Protein AF-F7S8C9-F1 (afdb_monomer)

Sequence (67 aa):
RANDAVLKALAAWLGIGAARLALRAGGQARDKLVLVAGGSADEFAGPLAAVSGAGEAPPGVTTTGAR

Foldseek 3Di:
DVVLVVLVVVCVLLVHDSVQWDWDDDPDPPDIDIGGHDDDPVSCVVVVCVQVVPPDNPVPDDDDDDD

Mean predicted aligned error: 8.93 Å

pLDDT: mean 74.22, std 17.74, range [36.59, 92.12]

Solvent-accessible surface area (backbone atoms only — not comparable to full-atom values): 4406 Å² total; per-residue (Å²): 110,71,68,59,54,51,44,47,53,51,16,61,75,72,72,48,65,46,88,35,54,45,83,42,80,40,96,46,98,84,40,70,40,77,46,74,59,80,85,58,72,72,81,46,44,63,68,52,45,61,67,66,66,60,85,59,66,59,94,92,56,82,88,80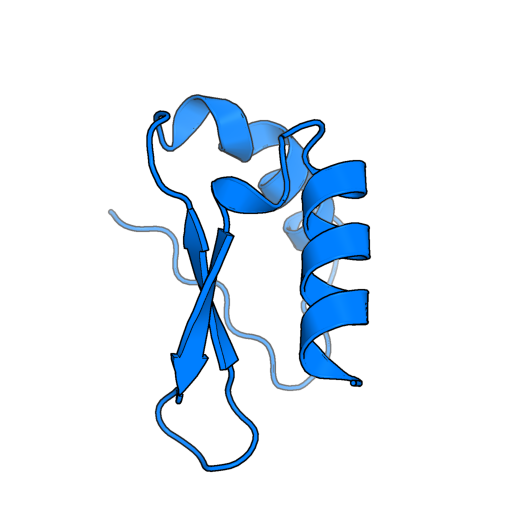,80,86,128

Secondary structure (DSSP, 8-state):
-HHHHHHHHHHHHHTS-GGGEEEEE-SSTT-EEEEE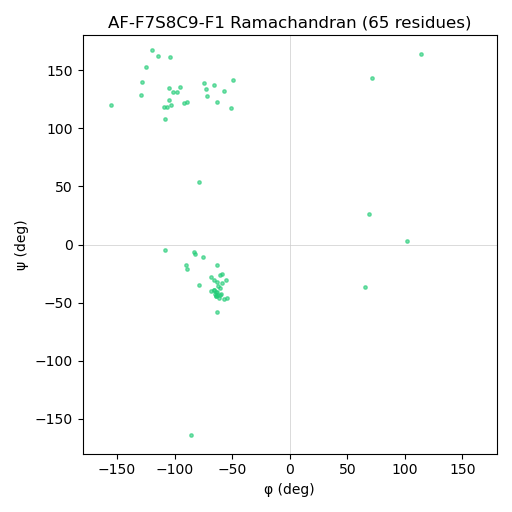PSS-HHHHHHHHHHHHSSSSPPTT-------

Structure (mmCIF, N/CA/C/O backbone):
data_AF-F7S8C9-F1
#
_entry.id   AF-F7S8C9-F1
#
loop_
_atom_site.group_PDB
_atom_site.id
_atom_site.type_symbol
_atom_site.label_atom_id
_atom_site.label_alt_id
_atom_site.label_comp_id
_atom_site.label_asym_id
_atom_site.label_entity_id
_atom_site.label_seq_id
_atom_site.pdbx_PDB_ins_code
_atom_site.Cartn_x
_atom_site.Cartn_y
_atom_site.Cartn_z
_atom_site.occupancy
_atom_site.B_iso_or_equiv
_atom_site.auth_seq_id
_atom_site.auth_comp_id
_atom_site.auth_asym_id
_atom_site.auth_atom_id
_atom_site.pdbx_PDB_model_num
ATOM 1 N N . ARG A 1 1 ? 13.802 -9.927 -3.154 1.00 62.53 1 ARG A N 1
ATOM 2 C CA . ARG A 1 1 ? 14.269 -8.961 -2.125 1.00 62.53 1 ARG A CA 1
ATOM 3 C C . ARG A 1 1 ? 13.782 -7.536 -2.397 1.00 62.53 1 ARG A C 1
ATOM 5 O O . ARG A 1 1 ? 13.144 -6.999 -1.511 1.00 62.53 1 ARG A O 1
ATOM 12 N N . ALA A 1 2 ? 13.977 -6.959 -3.592 1.00 79.38 2 ALA A N 1
ATOM 13 C CA . ALA A 1 2 ? 13.505 -5.596 -3.902 1.00 79.38 2 ALA A CA 1
ATOM 14 C C . ALA A 1 2 ? 11.983 -5.393 -3.706 1.00 79.38 2 ALA A C 1
ATOM 16 O O . ALA A 1 2 ? 11.569 -4.464 -3.026 1.00 79.38 2 ALA A O 1
ATOM 17 N N . ASN A 1 3 ? 11.160 -6.316 -4.214 1.00 85.31 3 ASN A N 1
ATOM 18 C CA . ASN A 1 3 ? 9.695 -6.237 -4.107 1.00 85.31 3 ASN A CA 1
ATOM 19 C C . ASN A 1 3 ? 9.168 -6.227 -2.661 1.00 85.31 3 ASN A C 1
ATOM 21 O O . ASN A 1 3 ? 8.214 -5.523 -2.360 1.00 85.31 3 ASN A O 1
ATOM 25 N N . ASP A 1 4 ? 9.796 -6.990 -1.765 1.00 89.69 4 ASP A N 1
ATOM 26 C CA . ASP A 1 4 ? 9.395 -7.077 -0.354 1.00 89.69 4 ASP A CA 1
ATOM 27 C C . ASP A 1 4 ? 9.655 -5.757 0.389 1.00 89.69 4 ASP A C 1
ATOM 29 O O . ASP A 1 4 ? 8.815 -5.29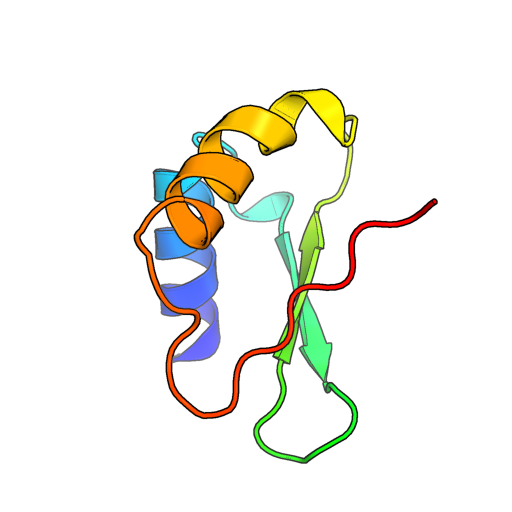1 1.156 1.00 89.69 4 ASP A O 1
ATOM 33 N N . ALA A 1 5 ? 10.785 -5.106 0.097 1.00 88.19 5 ALA A N 1
ATOM 34 C CA . ALA A 1 5 ? 11.103 -3.791 0.645 1.00 88.19 5 ALA A CA 1
ATOM 35 C C . ALA A 1 5 ? 10.109 -2.719 0.169 1.00 88.19 5 ALA A C 1
ATOM 37 O O . ALA A 1 5 ? 9.658 -1.909 0.975 1.00 88.19 5 ALA A O 1
ATOM 38 N N . VAL A 1 6 ? 9.717 -2.757 -1.112 1.00 86.25 6 VAL A N 1
ATOM 39 C CA . VAL A 1 6 ? 8.696 -1.852 -1.669 1.00 86.25 6 VAL A CA 1
ATOM 40 C C . VAL A 1 6 ? 7.353 -2.043 -0.968 1.00 86.25 6 VAL A C 1
ATOM 42 O O . VAL A 1 6 ? 6.745 -1.062 -0.551 1.00 86.25 6 VAL A O 1
ATOM 45 N N . LEU A 1 7 ? 6.907 -3.289 -0.777 1.00 90.38 7 LEU A N 1
ATOM 46 C CA . LEU A 1 7 ? 5.646 -3.567 -0.085 1.00 90.38 7 LEU A CA 1
ATOM 47 C C . LEU A 1 7 ? 5.667 -3.102 1.373 1.00 90.38 7 LEU A C 1
ATOM 49 O O . LEU A 1 7 ? 4.692 -2.521 1.836 1.00 90.38 7 LEU A O 1
ATOM 53 N N . LYS A 1 8 ? 6.774 -3.308 2.093 1.00 91.38 8 LYS A N 1
ATOM 54 C CA . LYS A 1 8 ? 6.920 -2.831 3.477 1.00 91.38 8 LYS A CA 1
ATOM 55 C C . LYS A 1 8 ? 6.890 -1.308 3.571 1.00 91.38 8 LYS A C 1
ATOM 57 O O . LYS A 1 8 ? 6.197 -0.776 4.433 1.00 91.38 8 LYS A O 1
ATOM 62 N N . ALA A 1 9 ? 7.602 -0.618 2.681 1.00 89.19 9 ALA A N 1
ATOM 63 C CA . ALA A 1 9 ? 7.612 0.842 2.640 1.00 89.19 9 ALA A CA 1
ATOM 64 C C . ALA A 1 9 ? 6.227 1.411 2.297 1.00 89.19 9 ALA A C 1
ATOM 66 O O . ALA A 1 9 ? 5.755 2.328 2.965 1.00 89.19 9 ALA A O 1
ATOM 67 N N . LEU A 1 10 ? 5.546 0.825 1.307 1.00 87.75 10 LEU A N 1
ATOM 68 C CA . LEU A 1 10 ? 4.200 1.234 0.914 1.00 87.75 10 LEU A CA 1
ATOM 69 C C . LEU A 1 10 ? 3.178 0.980 2.030 1.00 87.75 10 LEU A C 1
ATOM 71 O O . LEU A 1 10 ? 2.362 1.848 2.316 1.00 87.75 10 LEU A O 1
ATOM 75 N N . ALA A 1 11 ? 3.247 -0.175 2.694 1.00 90.00 11 ALA A N 1
ATOM 76 C CA . ALA A 1 11 ? 2.381 -0.497 3.825 1.00 90.00 11 ALA A CA 1
ATOM 77 C C . ALA A 1 11 ? 2.557 0.494 4.983 1.00 90.00 11 ALA A C 1
ATOM 79 O O . ALA A 1 11 ? 1.568 0.975 5.529 1.00 90.00 11 ALA A O 1
ATOM 80 N N . ALA A 1 12 ? 3.807 0.842 5.309 1.00 90.25 12 ALA A N 1
ATOM 81 C CA . ALA A 1 12 ? 4.118 1.824 6.343 1.00 90.25 12 ALA A CA 1
ATOM 82 C C . ALA A 1 12 ? 3.580 3.219 5.992 1.00 90.25 12 ALA A C 1
ATOM 84 O O . ALA A 1 12 ? 2.988 3.872 6.845 1.00 90.25 12 ALA A O 1
ATOM 85 N N . TRP A 1 13 ? 3.734 3.651 4.737 1.00 85.69 13 TRP A N 1
ATOM 86 C CA . TRP A 1 13 ? 3.209 4.935 4.270 1.00 85.69 13 TRP A CA 1
ATOM 87 C C . TRP A 1 13 ? 1.672 4.988 4.283 1.00 85.69 13 TRP A C 1
ATOM 89 O O . TRP A 1 13 ? 1.099 5.993 4.687 1.00 85.69 13 TRP A O 1
ATOM 99 N N . LEU A 1 14 ? 1.005 3.891 3.909 1.00 85.44 14 LEU A N 1
ATOM 100 C CA . LEU A 1 14 ? -0.456 3.760 3.970 1.00 85.44 14 LEU A CA 1
ATOM 101 C C . LEU A 1 14 ? -0.998 3.537 5.394 1.00 85.44 14 LEU A C 1
ATOM 103 O O . LEU A 1 14 ? -2.209 3.558 5.584 1.00 85.44 14 LEU A O 1
ATOM 107 N N . GLY A 1 15 ? -0.137 3.273 6.383 1.00 88.12 15 GLY A N 1
ATOM 108 C CA . GLY A 1 15 ? -0.557 2.949 7.748 1.00 88.12 15 GLY A CA 1
ATOM 109 C C . GLY A 1 15 ? -1.262 1.592 7.887 1.00 88.12 15 GLY A C 1
ATOM 110 O O . GLY A 1 15 ? -2.057 1.408 8.806 1.00 88.12 15 GLY A O 1
ATOM 111 N N . ILE A 1 16 ? -0.990 0.632 6.994 1.00 89.56 16 ILE A N 1
ATOM 112 C CA . ILE A 1 16 ? -1.619 -0.699 6.995 1.00 89.56 16 ILE A CA 1
ATOM 113 C C . ILE A 1 16 ? -0.593 -1.827 7.161 1.00 89.56 16 ILE A C 1
ATOM 115 O O . ILE A 1 16 ? 0.613 -1.645 7.010 1.00 89.56 16 ILE A O 1
ATOM 119 N N . GLY A 1 17 ? -1.070 -3.042 7.441 1.00 91.31 17 GLY A N 1
ATOM 120 C CA . GLY A 1 17 ? -0.213 -4.228 7.488 1.00 91.31 17 GLY A CA 1
ATOM 121 C C . GLY A 1 17 ? 0.234 -4.685 6.094 1.00 91.31 17 GLY A C 1
ATOM 122 O O . GLY A 1 17 ? -0.597 -4.857 5.205 1.00 91.31 17 GLY A O 1
ATOM 123 N N . ALA A 1 18 ? 1.526 -4.983 5.917 1.00 89.19 18 ALA A N 1
ATOM 124 C CA . ALA A 1 18 ? 2.085 -5.441 4.635 1.00 89.19 18 ALA A CA 1
ATOM 125 C C . ALA A 1 18 ? 1.444 -6.736 4.099 1.00 89.19 18 ALA A C 1
ATOM 127 O O . ALA A 1 18 ? 1.405 -6.941 2.891 1.00 89.19 18 ALA A O 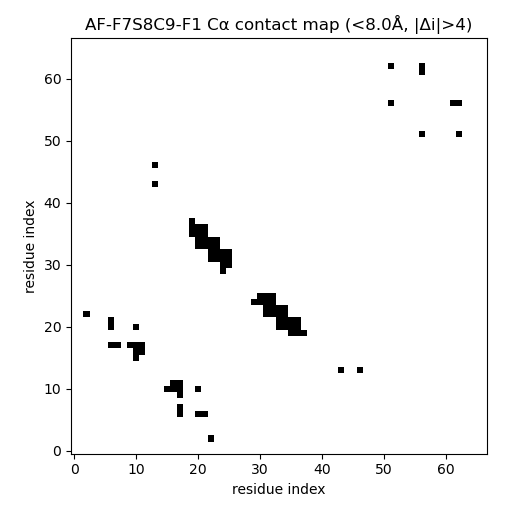1
ATOM 128 N N . ALA A 1 19 ? 0.879 -7.575 4.975 1.00 91.31 19 ALA A N 1
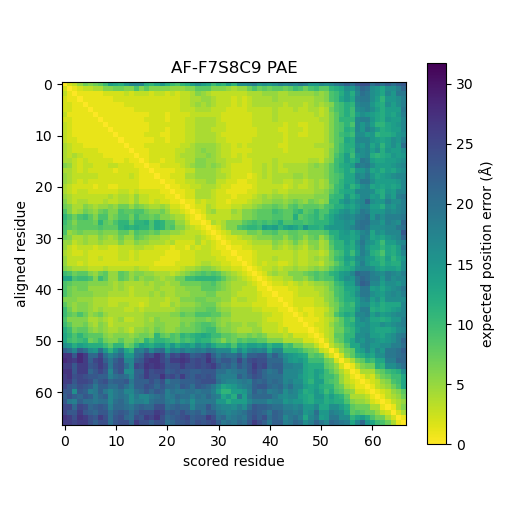ATOM 129 C CA . ALA A 1 19 ? 0.129 -8.773 4.588 1.00 91.31 19 ALA A CA 1
ATOM 130 C C . ALA A 1 19 ? -1.142 -8.467 3.771 1.00 91.31 19 ALA A C 1
ATOM 132 O O . ALA A 1 19 ? -1.674 -9.354 3.110 1.00 91.31 19 ALA A O 1
ATOM 133 N N . ARG A 1 20 ? -1.624 -7.218 3.799 1.00 91.56 20 ARG A N 1
ATOM 134 C CA . ARG A 1 20 ? -2.753 -6.755 2.982 1.00 91.56 20 ARG A CA 1
ATOM 135 C C . ARG A 1 20 ? -2.330 -6.351 1.575 1.00 91.56 20 ARG A C 1
ATOM 137 O O . ARG A 1 20 ? -3.197 -6.056 0.766 1.00 91.56 20 ARG A O 1
ATOM 144 N N .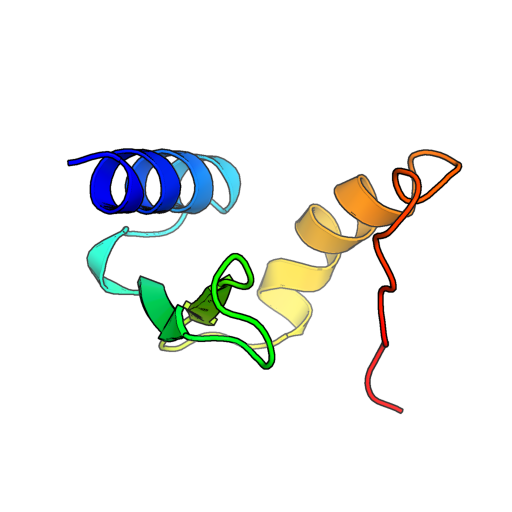 LEU A 1 21 ? -1.034 -6.317 1.269 1.00 92.12 21 LEU A N 1
ATOM 145 C CA . LEU A 1 21 ? -0.536 -5.924 -0.041 1.00 92.12 21 LEU A CA 1
ATOM 146 C C . LEU A 1 21 ? -0.069 -7.137 -0.841 1.00 92.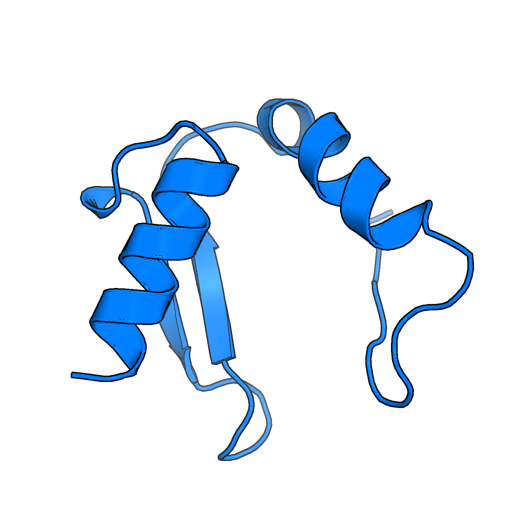12 21 LEU A C 1
ATOM 148 O O . LEU A 1 21 ? 0.680 -7.978 -0.347 1.00 92.12 21 LEU A O 1
ATOM 152 N N . ALA A 1 22 ? -0.453 -7.188 -2.113 1.00 90.00 22 ALA A N 1
ATOM 153 C CA . ALA A 1 22 ? 0.030 -8.187 -3.056 1.00 90.00 22 ALA A CA 1
ATOM 154 C C . ALA A 1 22 ? 0.557 -7.529 -4.332 1.00 90.00 22 ALA A C 1
ATOM 156 O O . ALA A 1 22 ? -0.038 -6.593 -4.857 1.00 90.00 22 ALA A O 1
ATOM 157 N N . LEU A 1 23 ? 1.666 -8.051 -4.856 1.00 88.94 23 LEU A N 1
ATOM 158 C CA . LEU A 1 23 ? 2.252 -7.605 -6.119 1.00 88.94 23 LEU A CA 1
ATOM 159 C C . LEU A 1 23 ? 1.784 -8.477 -7.286 1.00 88.94 23 LEU A C 1
ATOM 161 O O . LEU A 1 23 ? 1.820 -9.709 -7.224 1.00 88.94 23 LEU A O 1
ATOM 165 N N . ARG A 1 24 ? 1.416 -7.824 -8.386 1.00 87.75 24 ARG A N 1
ATOM 166 C CA . ARG A 1 24 ? 1.161 -8.435 -9.692 1.00 87.75 24 ARG A CA 1
ATOM 167 C C . ARG A 1 24 ? 2.025 -7.771 -10.759 1.00 87.75 24 ARG A C 1
ATOM 169 O O . ARG A 1 24 ? 2.430 -6.616 -10.625 1.00 87.75 24 ARG A O 1
ATOM 176 N N . ALA A 1 25 ? 2.341 -8.526 -11.807 1.00 84.00 25 ALA A N 1
ATOM 177 C CA . ALA A 1 25 ? 2.954 -7.954 -12.999 1.00 84.00 25 ALA A CA 1
ATOM 178 C C . ALA A 1 25 ? 1.953 -7.005 -13.675 1.00 84.00 25 ALA A C 1
ATOM 180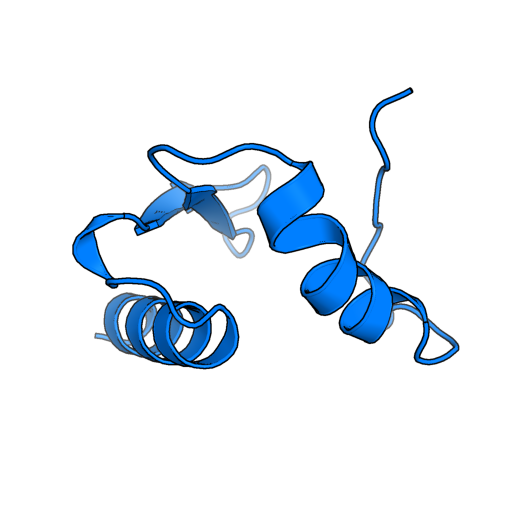 O O . ALA A 1 25 ? 0.763 -7.317 -13.727 1.00 84.00 25 ALA A O 1
ATOM 181 N N . GLY A 1 26 ? 2.430 -5.847 -14.129 1.00 83.75 26 GLY A N 1
ATOM 182 C CA . GLY A 1 26 ? 1.641 -4.926 -14.945 1.00 83.75 26 GLY A CA 1
ATOM 183 C C . GLY A 1 26 ? 1.712 -5.268 -16.435 1.00 83.75 26 GLY A C 1
ATOM 184 O O . GLY A 1 26 ? 2.118 -6.368 -16.809 1.00 83.75 26 GLY A O 1
ATOM 185 N N . GLY A 1 27 ? 1.311 -4.315 -17.282 1.00 79.25 27 GLY A N 1
ATOM 186 C CA . GLY A 1 27 ? 1.276 -4.493 -18.738 1.00 79.25 27 GLY A CA 1
ATOM 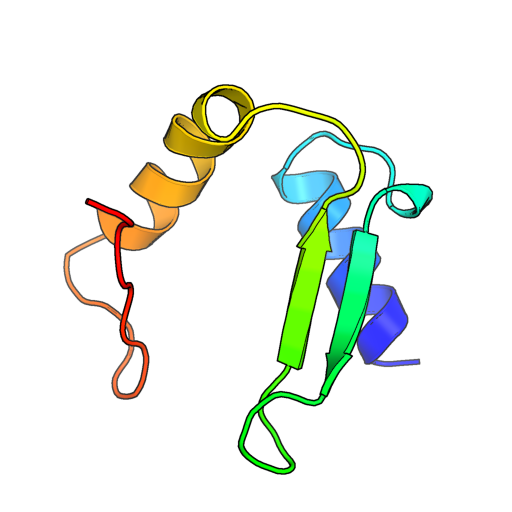187 C C . GLY A 1 27 ? 2.659 -4.664 -19.374 1.00 79.25 27 GLY A C 1
ATOM 188 O O . GLY A 1 27 ? 2.786 -5.376 -20.366 1.00 79.25 27 GLY A O 1
ATOM 189 N N . GLN A 1 28 ? 3.700 -4.060 -18.789 1.00 81.69 28 GLN A N 1
ATOM 190 C CA . GLN A 1 28 ? 5.094 -4.221 -19.209 1.00 81.69 28 GLN A CA 1
ATOM 191 C C . GLN A 1 28 ? 5.945 -4.924 -18.144 1.00 81.69 28 GLN A C 1
ATOM 193 O O . GLN A 1 28 ? 5.614 -4.954 -16.959 1.00 81.69 28 GLN A O 1
ATOM 198 N N . ALA A 1 29 ? 7.111 -5.448 -18.544 1.00 75.81 29 ALA A N 1
ATOM 199 C CA . ALA A 1 29 ? 8.011 -6.208 -17.664 1.00 75.81 29 ALA A CA 1
ATOM 200 C C . ALA A 1 29 ? 8.431 -5.446 -16.385 1.00 75.81 29 ALA A C 1
ATOM 202 O O . ALA A 1 29 ? 8.670 -6.053 -15.330 1.00 75.81 29 ALA A O 1
ATOM 203 N N . ARG A 1 30 ? 8.514 -4.112 -16.469 1.00 79.31 30 ARG A N 1
ATOM 204 C CA . ARG A 1 30 ? 8.869 -3.239 -15.342 1.00 79.31 30 ARG A CA 1
ATOM 205 C C . ARG A 1 30 ? 7.667 -2.761 -14.534 1.00 79.31 30 ARG A C 1
ATOM 207 O O . ARG A 1 30 ? 7.855 -2.397 -13.376 1.00 79.31 30 ARG A O 1
ATOM 214 N N . ASP A 1 31 ? 6.464 -2.854 -15.082 1.00 82.31 31 ASP A N 1
ATOM 215 C CA . ASP A 1 31 ? 5.264 -2.385 -14.410 1.00 82.31 31 ASP A CA 1
ATOM 216 C C . ASP A 1 31 ? 4.885 -3.346 -13.289 1.00 82.31 31 ASP A C 1
ATOM 218 O O . ASP A 1 31 ? 4.962 -4.580 -13.410 1.00 82.31 31 ASP A O 1
ATOM 222 N N . LYS A 1 32 ? 4.477 -2.763 -12.168 1.00 82.62 32 LYS A N 1
ATOM 223 C CA . LYS A 1 32 ? 4.027 -3.485 -10.988 1.00 82.62 32 LYS A CA 1
ATOM 224 C C . LYS A 1 32 ? 2.689 -2.918 -10.561 1.00 82.62 32 LYS A C 1
ATOM 226 O O . LYS A 1 32 ? 2.551 -1.715 -10.380 1.00 82.62 32 LYS A O 1
ATOM 231 N N . LEU A 1 33 ? 1.725 -3.807 -10.380 1.00 87.06 33 LEU A N 1
ATOM 232 C CA . LEU A 1 33 ? 0.435 -3.482 -9.799 1.00 87.06 33 LEU A CA 1
ATOM 233 C C . LEU A 1 33 ? 0.448 -3.945 -8.348 1.00 87.06 33 LEU A C 1
ATOM 235 O O . LEU A 1 33 ? 0.833 -5.083 -8.065 1.00 87.06 33 LEU A O 1
ATOM 239 N N . VAL A 1 34 ? 0.038 -3.068 -7.438 1.00 88.62 34 VAL A N 1
ATOM 240 C CA . VAL A 1 34 ? -0.155 -3.418 -6.031 1.00 88.62 34 VAL A CA 1
ATOM 241 C C . VAL A 1 34 ? -1.648 -3.517 -5.764 1.00 88.62 34 VAL A C 1
ATOM 243 O O . VAL A 1 34 ? -2.398 -2.582 -6.019 1.00 88.62 34 VAL A O 1
ATOM 246 N N . LEU A 1 35 ? -2.065 -4.670 -5.259 1.00 88.38 35 LEU A N 1
ATOM 247 C CA . LEU A 1 35 ? -3.423 -4.937 -4.816 1.00 88.38 35 LEU A CA 1
ATOM 248 C C . LEU A 1 35 ? -3.478 -4.761 -3.302 1.00 88.38 35 LEU A C 1
ATOM 250 O O . LEU A 1 35 ? -2.642 -5.329 -2.597 1.00 88.38 35 LEU A O 1
ATOM 254 N N . VAL A 1 36 ? -4.468 -4.016 -2.816 1.00 89.25 36 VAL A N 1
ATOM 255 C CA . VAL A 1 36 ? -4.749 -3.866 -1.385 1.00 89.25 36 VAL A CA 1
ATOM 256 C C . VAL A 1 36 ? -5.960 -4.728 -1.037 1.00 89.25 36 VAL A C 1
ATOM 258 O O . VAL A 1 36 ? -7.032 -4.568 -1.616 1.00 89.25 36 VAL A O 1
ATOM 261 N N . ALA A 1 37 ? -5.783 -5.681 -0.126 1.00 88.50 37 ALA A N 1
ATOM 262 C CA . ALA A 1 37 ? -6.818 -6.601 0.315 1.00 88.50 37 ALA A CA 1
ATOM 263 C C . ALA A 1 37 ? -7.558 -6.046 1.536 1.00 88.50 37 ALA A C 1
ATOM 265 O O . ALA A 1 37 ? -6.964 -5.808 2.595 1.00 88.50 37 ALA A O 1
ATOM 266 N N . GLY A 1 38 ? -8.875 -5.902 1.380 1.00 82.25 38 GLY A N 1
ATOM 267 C CA . GLY A 1 38 ? -9.765 -5.324 2.379 1.00 82.25 38 GLY A CA 1
ATOM 268 C C . GLY A 1 38 ? -9.568 -3.815 2.527 1.00 82.25 38 GLY A C 1
ATOM 269 O O . GLY A 1 38 ? -8.438 -3.325 2.527 1.00 82.25 38 GLY A O 1
ATOM 270 N N . GLY A 1 39 ? -10.666 -3.103 2.746 1.00 76.06 39 GLY A N 1
ATOM 271 C CA . GLY A 1 39 ? -10.704 -1.642 2.811 1.00 76.06 39 GLY A CA 1
ATOM 272 C C . GLY A 1 39 ? -11.507 -1.050 1.657 1.00 76.06 39 GLY A C 1
ATOM 273 O O . GLY A 1 39 ? -11.813 -1.751 0.687 1.00 76.06 39 GLY A O 1
ATOM 274 N N . SER A 1 40 ? -11.885 0.218 1.778 1.00 81.75 40 SER A N 1
ATOM 275 C CA . SER A 1 40 ? -12.583 0.961 0.722 1.00 81.75 40 SER A CA 1
ATOM 276 C C . SER A 1 40 ? -11.633 1.928 0.019 1.00 81.75 40 SER A C 1
ATOM 278 O O . SER A 1 40 ? -10.573 2.273 0.537 1.00 81.75 40 SER A O 1
ATOM 280 N N . ALA A 1 41 ? -12.004 2.387 -1.177 1.00 76.50 41 ALA A N 1
ATOM 281 C CA . ALA A 1 41 ? -11.224 3.400 -1.885 1.00 76.50 41 ALA A CA 1
ATOM 282 C C . ALA A 1 41 ? -11.092 4.703 -1.069 1.00 76.50 41 ALA A C 1
ATOM 284 O O . ALA A 1 41 ? -10.043 5.346 -1.115 1.00 76.50 41 ALA A O 1
ATOM 285 N N . ASP A 1 42 ? -12.115 5.051 -0.281 1.00 81.19 42 ASP A N 1
ATOM 286 C CA . ASP A 1 42 ? -12.132 6.249 0.566 1.00 81.19 42 ASP A CA 1
ATOM 287 C C . ASP A 1 42 ? -11.038 6.237 1.639 1.00 81.19 42 ASP A C 1
ATOM 289 O O . ASP A 1 42 ? -10.434 7.275 1.909 1.00 81.19 42 ASP A O 1
ATOM 293 N N . GLU A 1 43 ? -10.717 5.065 2.199 1.00 78.62 43 GLU A N 1
ATOM 294 C CA . GLU A 1 43 ? -9.641 4.909 3.192 1.00 78.62 43 GLU A CA 1
ATOM 295 C C . GLU A 1 43 ? -8.271 5.326 2.633 1.00 78.62 43 GLU A C 1
ATOM 297 O O . GLU A 1 43 ? -7.393 5.760 3.379 1.00 78.62 43 GLU A O 1
ATOM 302 N N . PHE A 1 44 ? -8.094 5.238 1.313 1.00 79.75 44 PHE A N 1
ATOM 303 C CA . PHE A 1 44 ? -6.837 5.546 0.632 1.00 79.75 44 PHE A CA 1
ATOM 304 C C . PHE A 1 44 ? -6.884 6.843 -0.178 1.00 79.75 44 PHE A C 1
ATOM 306 O O . PHE A 1 44 ? -5.848 7.272 -0.689 1.00 79.75 44 PHE A O 1
ATOM 313 N N . ALA A 1 45 ? -8.045 7.497 -0.275 1.00 77.31 45 ALA A N 1
ATOM 314 C CA . ALA A 1 45 ? -8.228 8.697 -1.086 1.00 77.31 45 ALA A CA 1
ATOM 315 C C . ALA A 1 45 ? -7.299 9.839 -0.651 1.00 77.31 45 ALA A C 1
ATOM 317 O O . ALA A 1 45 ? -6.677 10.471 -1.498 1.00 77.31 45 ALA A O 1
ATOM 318 N N . GLY A 1 46 ? -7.142 10.065 0.658 1.00 75.88 46 GLY A N 1
ATOM 319 C CA . GLY A 1 46 ? -6.254 11.100 1.203 1.00 75.88 46 GLY A CA 1
ATOM 320 C C . GLY A 1 46 ? -4.773 10.872 0.869 1.00 75.88 46 GLY A C 1
ATOM 321 O O . GLY A 1 46 ? -4.162 11.728 0.226 1.00 75.88 46 GLY A O 1
ATOM 322 N N . PRO A 1 47 ? -4.186 9.720 1.249 1.00 72.88 47 PRO A N 1
ATOM 323 C CA . PRO A 1 47 ? -2.814 9.377 0.881 1.00 72.88 47 PRO A CA 1
ATOM 324 C C . PRO A 1 47 ? -2.573 9.444 -0.632 1.00 72.88 47 PRO A C 1
ATOM 326 O O . PRO A 1 47 ? -1.598 10.048 -1.075 1.00 72.88 47 PRO A O 1
ATOM 329 N N . LEU A 1 48 ? -3.478 8.886 -1.445 1.00 74.12 48 LEU A N 1
ATOM 330 C CA . LEU A 1 48 ? -3.348 8.905 -2.905 1.00 74.12 48 LEU A CA 1
ATOM 331 C C . LEU A 1 48 ? -3.457 10.323 -3.479 1.00 74.12 48 LEU A C 1
ATOM 333 O O . LEU A 1 48 ? -2.682 10.665 -4.370 1.00 74.12 48 LEU A O 1
ATOM 337 N N . ALA A 1 49 ? -4.344 11.162 -2.938 1.00 70.12 49 ALA A N 1
ATOM 338 C CA . ALA A 1 49 ? -4.459 12.572 -3.303 1.00 70.12 49 ALA A CA 1
ATOM 339 C C . ALA A 1 49 ? -3.188 13.368 -2.975 1.00 70.12 49 ALA A C 1
ATOM 341 O O . ALA A 1 49 ? -2.842 14.283 -3.713 1.00 70.12 49 ALA A O 1
ATOM 342 N N . ALA A 1 50 ? -2.451 13.019 -1.916 1.00 67.44 50 ALA A N 1
ATOM 343 C CA . ALA A 1 50 ? -1.167 13.653 -1.608 1.00 67.44 50 ALA A CA 1
ATOM 344 C C . ALA A 1 50 ? -0.077 13.312 -2.642 1.00 67.44 50 ALA A C 1
ATOM 346 O O . ALA A 1 50 ? 0.820 14.117 -2.884 1.00 67.44 50 ALA A O 1
ATOM 347 N N . VAL A 1 51 ? -0.172 12.144 -3.285 1.00 67.62 51 VAL A N 1
ATOM 348 C CA . VAL A 1 51 ? 0.735 11.736 -4.370 1.00 67.62 51 VAL A CA 1
ATOM 349 C C . VAL A 1 51 ? 0.359 12.410 -5.692 1.00 67.62 51 VAL A C 1
ATOM 351 O O . VAL A 1 51 ? 1.246 12.758 -6.466 1.00 67.62 51 VAL A O 1
ATOM 354 N N . SER A 1 52 ? -0.932 12.632 -5.954 1.00 60.66 52 SER A N 1
ATOM 355 C CA . SER A 1 52 ? -1.414 13.291 -7.179 1.00 60.66 52 SER A CA 1
ATOM 356 C C . SER A 1 52 ? -1.515 14.821 -7.085 1.00 60.66 52 SER A C 1
ATOM 358 O O . SER A 1 52 ? -1.495 15.489 -8.113 1.00 60.66 52 SER A O 1
ATOM 360 N N . GLY A 1 53 ? -1.588 15.386 -5.878 1.00 49.53 53 GLY A N 1
ATOM 361 C CA . GLY A 1 53 ? -1.664 16.826 -5.606 1.00 49.53 53 GLY A CA 1
ATOM 362 C C . GLY A 1 53 ? -0.314 17.550 -5.609 1.00 49.53 53 GLY A C 1
ATOM 363 O O . GLY A 1 53 ? -0.280 18.779 -5.597 1.00 49.53 53 GLY A O 1
ATOM 364 N N . ALA A 1 54 ? 0.801 16.819 -5.688 1.00 47.09 54 ALA A N 1
ATOM 365 C CA . ALA A 1 54 ? 2.135 17.368 -5.915 1.00 47.09 54 ALA A CA 1
ATOM 366 C C . ALA A 1 54 ? 2.367 17.705 -7.404 1.00 47.09 54 ALA A C 1
ATOM 368 O O . ALA A 1 54 ? 3.326 17.235 -7.998 1.00 47.09 54 ALA A O 1
ATOM 369 N N . GLY A 1 55 ? 1.474 18.507 -7.997 1.00 44.69 55 GLY A N 1
ATOM 370 C CA . GLY A 1 55 ? 1.691 19.351 -9.186 1.00 44.69 55 GLY A CA 1
ATOM 371 C C . GLY A 1 55 ? 1.972 18.704 -10.547 1.00 44.69 55 GLY A C 1
ATOM 372 O O . GLY A 1 55 ? 1.493 19.218 -11.549 1.00 44.69 55 GLY A O 1
ATOM 373 N N . GLU A 1 56 ? 2.700 17.600 -10.628 1.00 43.56 56 GLU A N 1
ATOM 374 C CA . GLU A 1 56 ? 3.001 16.933 -11.887 1.00 43.56 56 GLU A CA 1
ATOM 375 C C . GLU A 1 56 ? 3.282 15.462 -11.599 1.00 43.56 56 GLU A C 1
ATOM 377 O O . GLU A 1 56 ? 4.183 15.118 -10.830 1.00 43.56 56 GLU A O 1
ATOM 382 N N . ALA A 1 57 ? 2.484 14.571 -12.191 1.00 46.88 57 ALA A N 1
ATOM 383 C CA . ALA A 1 57 ? 2.821 13.158 -12.178 1.00 46.88 57 ALA A CA 1
ATOM 384 C C . ALA A 1 57 ? 4.222 13.010 -12.810 1.00 46.88 57 ALA A C 1
ATOM 386 O O . ALA A 1 57 ? 4.455 13.604 -13.867 1.00 46.88 57 ALA A O 1
ATOM 387 N N . PRO A 1 58 ? 5.167 12.266 -12.196 1.00 42.62 58 PRO A N 1
ATOM 388 C CA . PRO A 1 58 ? 6.495 12.076 -12.770 1.00 42.62 58 PRO A CA 1
ATOM 389 C C . PRO A 1 58 ? 6.380 11.647 -14.239 1.00 42.62 58 PRO A C 1
ATOM 391 O O . PRO A 1 58 ? 5.472 10.868 -14.551 1.00 42.62 58 PRO A O 1
ATOM 394 N N . PRO A 1 59 ? 7.256 12.114 -15.149 1.00 42.97 59 PRO A N 1
ATOM 395 C CA . PRO A 1 59 ? 7.162 11.765 -16.562 1.00 42.97 59 PRO A CA 1
ATOM 396 C C . PRO A 1 59 ? 7.053 10.242 -16.735 1.00 42.97 59 PRO A C 1
ATOM 398 O O . PRO A 1 59 ? 7.943 9.493 -16.332 1.00 42.97 59 PRO A O 1
ATOM 401 N N . GLY A 1 60 ? 5.924 9.793 -17.296 1.00 44.53 60 GLY A N 1
ATOM 402 C CA . GLY A 1 60 ? 5.578 8.375 -17.453 1.00 44.53 60 GLY A CA 1
ATOM 403 C C . GLY A 1 60 ? 4.564 7.806 -16.448 1.00 44.53 60 GLY A C 1
ATOM 404 O O . GLY A 1 60 ? 4.275 6.614 -16.517 1.00 44.53 60 GLY A O 1
ATOM 405 N N . VAL A 1 61 ? 4.000 8.612 -15.542 1.00 39.75 61 VAL A N 1
ATOM 406 C CA . VAL A 1 61 ? 2.956 8.184 -14.594 1.00 39.75 61 VAL A CA 1
ATOM 407 C C . VAL A 1 61 ? 1.593 8.746 -15.005 1.00 39.75 61 VAL A C 1
ATOM 409 O O . VAL A 1 61 ? 1.385 9.954 -15.010 1.00 39.75 61 VAL A O 1
ATOM 412 N N . THR A 1 62 ? 0.634 7.869 -15.309 1.00 46.97 62 THR A N 1
ATOM 413 C CA . THR A 1 62 ? -0.774 8.237 -15.536 1.00 46.97 62 THR A CA 1
ATOM 414 C C . THR A 1 62 ? -1.632 7.740 -14.377 1.00 46.97 62 THR A C 1
ATOM 416 O O . THR A 1 62 ? -1.733 6.533 -14.157 1.00 46.97 62 THR A O 1
ATOM 419 N N . THR A 1 63 ? -2.282 8.644 -13.647 1.00 49.09 63 THR A N 1
ATOM 420 C CA . THR A 1 63 ? -3.327 8.288 -12.681 1.00 49.09 63 THR A CA 1
ATOM 421 C C . THR A 1 63 ? -4.676 8.279 -13.400 1.00 49.09 63 THR A C 1
ATOM 423 O O . THR A 1 63 ? -5.079 9.262 -14.012 1.00 49.09 63 THR A O 1
ATOM 426 N N . THR A 1 64 ? -5.382 7.148 -13.372 1.00 46.19 64 THR A N 1
ATOM 427 C CA . THR A 1 64 ? -6.773 7.068 -13.846 1.00 46.19 64 THR A CA 1
ATOM 428 C C . THR A 1 64 ? -7.666 6.918 -12.626 1.00 46.19 64 THR A C 1
ATOM 430 O O . THR A 1 64 ? -7.655 5.875 -11.977 1.00 46.19 64 THR A O 1
ATOM 433 N N . GLY A 1 65 ? -8.408 7.973 -12.287 1.00 38.00 65 GLY A N 1
ATOM 434 C CA . GLY A 1 65 ? -9.505 7.874 -11.329 1.00 38.00 65 GLY A CA 1
ATOM 435 C C . GLY A 1 65 ? -10.664 7.117 -11.973 1.00 38.00 65 GLY A C 1
ATOM 436 O O . GLY A 1 65 ? -11.070 7.458 -13.085 1.00 38.00 65 GLY A O 1
ATOM 437 N N . ALA A 1 66 ? -11.164 6.079 -11.304 1.00 36.59 66 ALA A N 1
ATOM 438 C CA . ALA A 1 66 ? -12.382 5.398 -11.726 1.00 36.59 66 ALA A CA 1
ATOM 439 C C . ALA A 1 66 ? -13.551 6.394 -11.638 1.00 36.59 66 ALA A C 1
ATOM 441 O O . ALA A 1 66 ? -13.763 6.996 -10.586 1.00 36.59 66 ALA A O 1
ATOM 442 N N . ARG A 1 67 ? -14.240 6.608 -12.763 1.00 39.97 67 ARG A N 1
ATOM 443 C CA . ARG A 1 67 ? -15.541 7.285 -12.793 1.00 39.97 67 ARG A CA 1
ATOM 444 C C . ARG A 1 67 ? -16.637 6.313 -12.394 1.00 39.97 67 ARG A C 1
ATOM 446 O O . ARG A 1 67 ? -16.505 5.127 -12.772 1.00 39.97 67 ARG A O 1
#

Nearest PDB structures (foldseek):
  6u6s-assembly1_B  TM=6.227E-01  e=1.639E+00  Neisseria gonorrhoeae

Radius of gyration: 12.66 Å; Cα contacts (8 Å, |Δi|>4): 44; chains: 1; bounding box: 30×28×27 Å